Protein AF-A0A3R8QAV5-F1 (afdb_monomer_lite)

Structure (mmCIF, N/CA/C/O backbone):
data_AF-A0A3R8QAV5-F1
#
_entry.id   AF-A0A3R8QAV5-F1
#
loop_
_atom_site.group_PDB
_atom_site.id
_atom_site.type_symbol
_atom_site.label_atom_id
_atom_site.label_alt_id
_atom_site.label_comp_id
_atom_site.label_asym_id
_atom_site.label_entity_id
_atom_site.label_seq_id
_atom_site.pdbx_PDB_ins_code
_atom_site.Cartn_x
_atom_site.Cartn_y
_atom_site.Cartn_z
_atom_site.occupancy
_atom_site.B_iso_or_equiv
_atom_site.auth_seq_id
_atom_site.auth_comp_id
_atom_site.auth_asym_id
_atom_site.auth_atom_id
_atom_site.pdbx_PDB_model_num
ATOM 1 N N . MET A 1 1 ? -10.477 -4.434 -19.174 1.00 34.44 1 MET A N 1
ATOM 2 C CA . MET A 1 1 ? -10.831 -5.293 -18.021 1.00 34.44 1 MET A CA 1
ATOM 3 C C . MET A 1 1 ? -9.599 -5.404 -17.139 1.00 34.44 1 MET A C 1
ATOM 5 O O . MET A 1 1 ? -8.574 -5.849 -17.635 1.00 34.44 1 MET A O 1
ATOM 9 N N . ALA A 1 2 ? -9.639 -4.909 -15.900 1.00 40.47 2 ALA A N 1
ATOM 10 C CA . ALA A 1 2 ? -8.478 -4.969 -15.013 1.00 40.47 2 ALA A CA 1
ATOM 11 C C . ALA A 1 2 ? -8.293 -6.411 -14.515 1.00 40.47 2 ALA A C 1
ATOM 13 O O . ALA A 1 2 ? -9.178 -6.956 -13.858 1.00 40.47 2 ALA A O 1
ATOM 14 N N . LEU A 1 3 ? -7.165 -7.029 -14.866 1.00 45.47 3 LEU A N 1
ATOM 15 C CA . LEU A 1 3 ? -6.729 -8.326 -14.352 1.00 45.47 3 LEU A CA 1
ATOM 16 C C . LEU A 1 3 ? -6.517 -8.195 -12.841 1.00 45.47 3 LEU A C 1
ATOM 18 O O . LEU A 1 3 ? -5.463 -7.750 -12.392 1.00 45.47 3 LEU A O 1
ATOM 22 N N . ASN A 1 4 ? -7.527 -8.535 -12.043 1.00 55.12 4 ASN A N 1
ATOM 23 C CA . ASN A 1 4 ? -7.419 -8.521 -10.586 1.00 55.12 4 ASN A CA 1
ATOM 24 C C . ASN A 1 4 ? -6.751 -9.827 -10.124 1.00 55.12 4 ASN A C 1
ATOM 26 O O . ASN A 1 4 ? -7.347 -10.650 -9.434 1.00 55.12 4 ASN A O 1
ATOM 30 N N . ASN A 1 5 ? -5.515 -10.047 -10.580 1.00 70.69 5 ASN A N 1
ATOM 31 C CA . ASN A 1 5 ? -4.708 -11.193 -10.183 1.00 70.69 5 ASN A CA 1
ATOM 32 C C . ASN A 1 5 ? -4.170 -10.923 -8.775 1.00 70.69 5 ASN A C 1
ATOM 34 O O . ASN A 1 5 ? -3.150 -10.260 -8.594 1.00 70.69 5 ASN A O 1
ATOM 38 N N . GLY A 1 6 ? -4.911 -11.386 -7.769 1.00 73.44 6 GLY A N 1
ATOM 39 C CA . GLY A 1 6 ? -4.460 -11.361 -6.383 1.00 73.44 6 GLY A CA 1
ATOM 40 C C . GLY A 1 6 ? -3.235 -12.256 -6.197 1.00 73.44 6 GLY A C 1
ATOM 41 O O . GLY A 1 6 ? -3.168 -13.350 -6.753 1.00 73.44 6 GLY A O 1
ATOM 42 N N . ILE A 1 7 ? -2.275 -11.797 -5.397 1.00 80.75 7 ILE A N 1
ATOM 43 C CA . ILE A 1 7 ? -1.108 -12.582 -4.987 1.00 80.75 7 I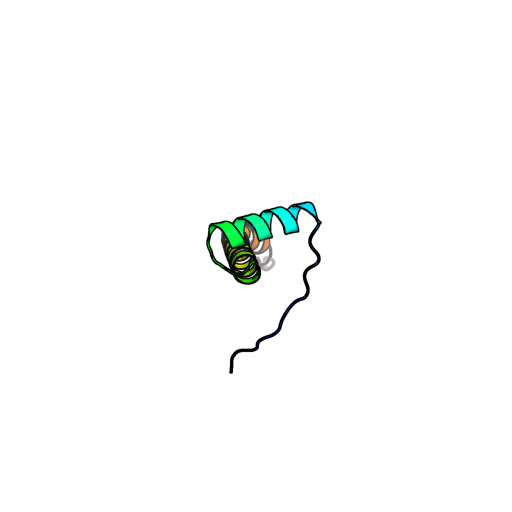LE A CA 1
ATOM 44 C C . ILE A 1 7 ? -1.165 -12.838 -3.482 1.00 80.75 7 ILE A C 1
ATOM 46 O O . ILE A 1 7 ? -1.526 -11.953 -2.706 1.00 80.75 7 ILE A O 1
ATOM 50 N N . ASN A 1 8 ? -0.786 -14.046 -3.064 1.00 85.62 8 ASN A N 1
ATOM 51 C CA . ASN A 1 8 ? -0.640 -14.386 -1.651 1.00 85.62 8 ASN A CA 1
ATOM 52 C C . ASN A 1 8 ? 0.818 -14.189 -1.233 1.00 85.62 8 ASN A C 1
ATOM 54 O O . ASN A 1 8 ? 1.697 -14.923 -1.680 1.00 85.62 8 ASN A O 1
ATOM 58 N N . VAL A 1 9 ? 1.068 -13.217 -0.356 1.00 84.81 9 VAL A N 1
ATOM 59 C CA . VAL A 1 9 ? 2.405 -12.918 0.174 1.00 84.81 9 VAL A CA 1
ATOM 60 C C . VAL A 1 9 ? 2.487 -13.383 1.623 1.00 84.81 9 VAL A C 1
ATOM 62 O O . VAL A 1 9 ? 1.638 -13.041 2.447 1.00 84.81 9 VAL A O 1
ATOM 65 N N . ARG A 1 10 ? 3.516 -14.172 1.947 1.00 91.69 10 ARG A N 1
ATOM 66 C CA . ARG A 1 10 ? 3.819 -14.548 3.332 1.00 91.69 10 ARG A CA 1
ATOM 67 C C . ARG A 1 10 ? 4.682 -13.461 3.961 1.00 91.69 10 ARG A C 1
ATOM 69 O O . ARG A 1 10 ? 5.748 -13.150 3.444 1.00 91.69 10 ARG A O 1
ATOM 76 N N . LEU A 1 11 ? 4.214 -12.912 5.075 1.00 90.81 11 LEU A N 1
ATOM 77 C CA . LEU A 1 11 ? 4.932 -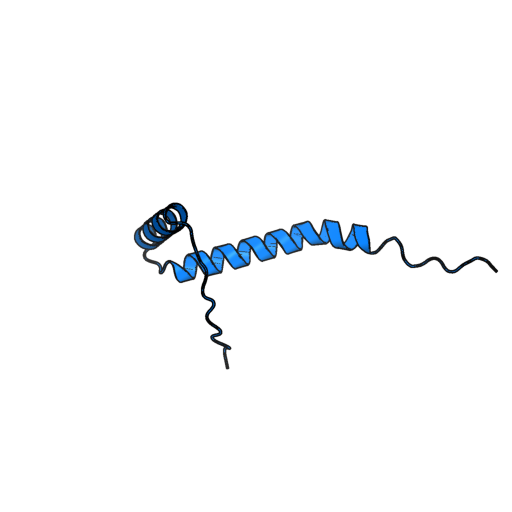11.920 5.871 1.00 90.81 11 LEU A CA 1
ATOM 78 C C . LEU A 1 11 ? 5.306 -12.532 7.215 1.00 90.81 11 LEU A C 1
ATOM 80 O O . LEU A 1 11 ? 4.564 -13.361 7.749 1.00 90.81 11 LEU A O 1
ATOM 84 N N . THR A 1 12 ? 6.436 -12.104 7.769 1.00 95.56 12 THR A N 1
ATOM 85 C CA . THR A 1 12 ? 6.761 -12.399 9.165 1.00 95.56 12 THR A CA 1
ATOM 86 C C . THR A 1 12 ? 5.767 -11.684 10.094 1.00 95.56 12 THR A C 1
ATOM 88 O O . THR A 1 12 ? 5.202 -10.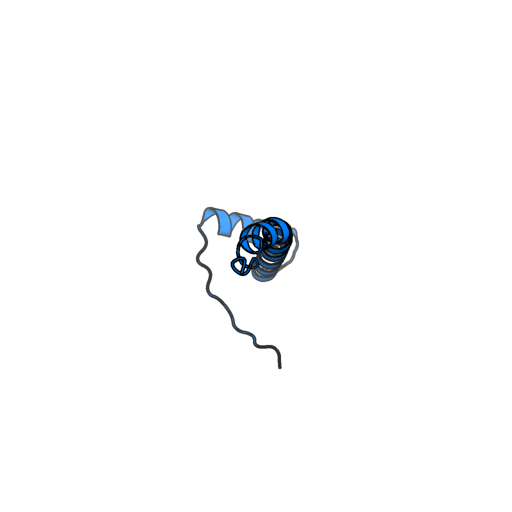656 9.700 1.00 95.56 12 THR A O 1
ATOM 91 N N . PRO A 1 13 ? 5.540 -12.195 11.322 1.00 94.75 13 PRO A N 1
ATOM 92 C CA . PRO A 1 13 ? 4.626 -11.566 12.279 1.00 94.75 13 PRO A CA 1
ATOM 93 C C . PRO A 1 13 ? 4.967 -10.095 12.546 1.00 94.75 13 PRO A C 1
ATOM 95 O O . PRO A 1 13 ? 4.096 -9.239 12.463 1.00 94.75 13 PRO A O 1
ATOM 98 N N . GLU A 1 14 ? 6.253 -9.787 12.726 1.00 95.56 14 GLU A N 1
ATOM 99 C CA . GLU A 1 14 ? 6.730 -8.424 12.981 1.00 95.56 14 GLU A CA 1
ATOM 100 C C . GLU A 1 14 ? 6.375 -7.444 11.848 1.00 95.56 14 GLU A C 1
ATOM 102 O O . GLU A 1 14 ? 5.921 -6.325 12.093 1.00 95.56 14 GLU A O 1
ATOM 107 N N . ILE A 1 15 ? 6.559 -7.854 10.587 1.00 94.00 15 ILE A N 1
ATOM 108 C CA . ILE A 1 15 ? 6.240 -7.002 9.432 1.00 94.00 15 ILE A CA 1
ATOM 109 C C . ILE A 1 15 ? 4.728 -6.813 9.319 1.00 94.00 15 ILE A C 1
ATOM 111 O O . ILE A 1 15 ? 4.272 -5.711 9.013 1.00 94.00 15 ILE A O 1
ATOM 115 N N . ARG A 1 16 ? 3.948 -7.868 9.584 1.00 93.75 16 ARG A N 1
ATOM 116 C CA . ARG A 1 16 ? 2.485 -7.787 9.588 1.00 93.75 16 ARG A CA 1
ATOM 117 C C . ARG A 1 16 ? 1.996 -6.772 10.621 1.00 93.75 16 ARG A C 1
ATOM 119 O O . ARG A 1 16 ? 1.216 -5.898 10.259 1.00 93.75 16 ARG A O 1
ATOM 126 N N . GLU A 1 17 ? 2.478 -6.850 11.857 1.00 95.50 17 GLU A N 1
ATOM 127 C CA . GLU A 1 17 ? 2.076 -5.936 12.935 1.00 95.50 17 GLU A CA 1
ATOM 128 C C . GLU A 1 17 ? 2.414 -4.479 12.602 1.00 95.50 17 GLU A C 1
ATOM 130 O O . GLU A 1 17 ? 1.563 -3.594 12.719 1.00 95.50 17 GLU A O 1
ATOM 135 N N . LYS A 1 18 ? 3.631 -4.222 12.103 1.00 94.88 18 LYS A N 1
ATOM 136 C CA . LYS A 1 18 ? 4.048 -2.880 11.661 1.00 94.88 18 LYS A CA 1
ATOM 137 C C . LYS A 1 18 ? 3.149 -2.341 10.550 1.00 94.88 18 LYS A C 1
ATOM 139 O O . LYS A 1 18 ? 2.748 -1.176 10.585 1.00 94.88 18 LYS A O 1
ATOM 144 N N . LEU A 1 19 ? 2.829 -3.184 9.572 1.00 94.62 19 LEU A N 1
ATOM 145 C CA . LEU A 1 19 ? 1.978 -2.825 8.444 1.00 94.62 19 LEU A CA 1
ATOM 146 C C . LEU A 1 19 ? 0.542 -2.519 8.887 1.00 94.62 19 LEU A C 1
ATOM 148 O O . LEU A 1 19 ? -0.035 -1.531 8.434 1.00 94.62 19 LEU A O 1
ATOM 152 N N . GLU A 1 20 ? -0.033 -3.340 9.765 1.00 94.12 20 GLU A N 1
ATOM 153 C CA . GLU A 1 20 ? -1.380 -3.133 10.303 1.00 94.12 20 GLU A CA 1
ATOM 154 C C . GLU A 1 20 ? -1.456 -1.853 11.140 1.00 94.12 20 GLU A C 1
ATOM 156 O O . GLU A 1 20 ? -2.366 -1.045 10.946 1.00 94.12 20 GLU A O 1
ATOM 161 N N . ALA A 1 21 ? -0.462 -1.601 11.993 1.00 96.00 21 ALA A N 1
ATOM 162 C CA . ALA A 1 21 ? -0.387 -0.367 12.769 1.00 96.00 21 ALA A CA 1
ATOM 163 C C . ALA A 1 21 ? -0.319 0.878 11.866 1.00 96.00 21 ALA A C 1
ATOM 165 O O . ALA A 1 21 ? -1.021 1.863 12.105 1.00 96.00 21 ALA A O 1
ATOM 166 N N . LEU A 1 22 ? 0.485 0.839 10.798 1.00 95.75 22 LEU A N 1
ATOM 167 C CA . LEU A 1 22 ? 0.553 1.916 9.803 1.00 95.75 22 LEU A CA 1
ATOM 168 C C . LEU A 1 22 ? -0.775 2.095 9.058 1.00 95.75 22 LEU A C 1
ATOM 170 O O . LEU A 1 22 ? -1.244 3.220 8.895 1.00 95.75 22 LEU A O 1
ATOM 174 N N . ALA A 1 23 ? -1.409 0.999 8.650 1.00 95.62 23 ALA A N 1
ATOM 175 C CA . ALA A 1 23 ? -2.700 1.019 7.973 1.00 95.62 23 ALA A CA 1
ATOM 176 C C . ALA A 1 23 ? -3.772 1.723 8.824 1.00 95.62 23 ALA A C 1
ATOM 178 O O . ALA A 1 23 ? -4.454 2.627 8.336 1.00 95.62 23 ALA A O 1
ATOM 179 N N . VAL A 1 24 ? -3.846 1.385 10.116 1.00 96.44 24 VAL A N 1
ATOM 180 C CA . VAL A 1 24 ? -4.757 2.021 11.080 1.00 96.44 24 VAL A CA 1
ATOM 181 C C . VAL A 1 24 ? -4.450 3.509 11.236 1.00 96.44 24 VAL A C 1
ATOM 183 O O . VAL A 1 24 ? -5.361 4.329 11.143 1.00 96.44 24 VAL A O 1
ATOM 186 N N . ARG A 1 25 ? -3.175 3.879 11.415 1.00 95.75 25 ARG A N 1
ATOM 187 C CA . ARG A 1 25 ? -2.763 5.283 11.597 1.00 95.75 25 ARG A CA 1
ATOM 188 C C . ARG A 1 25 ? -3.145 6.186 10.428 1.00 95.75 25 ARG A C 1
ATOM 190 O O . ARG A 1 25 ? -3.446 7.354 10.648 1.00 95.75 25 ARG A O 1
ATOM 197 N N . HIS A 1 26 ? -3.114 5.659 9.209 1.00 93.75 26 HIS A N 1
ATOM 198 C CA . HIS A 1 26 ? -3.401 6.421 7.995 1.00 93.75 26 HIS A CA 1
ATOM 199 C C . HIS A 1 26 ? -4.830 6.215 7.468 1.00 93.75 26 HIS A C 1
ATOM 201 O O . HIS A 1 26 ? -5.187 6.807 6.453 1.00 93.75 26 HIS A O 1
ATOM 207 N N . GLY A 1 27 ? -5.655 5.397 8.135 1.00 95.31 27 GLY A N 1
ATOM 208 C CA . GLY A 1 27 ? -7.029 5.117 7.705 1.00 95.31 27 GLY A CA 1
ATOM 209 C C . GLY A 1 27 ? -7.118 4.385 6.360 1.00 95.31 27 GLY A C 1
ATOM 210 O O . GLY A 1 27 ? -8.108 4.519 5.643 1.00 95.31 27 GLY A O 1
ATOM 211 N N . VAL A 1 28 ? -6.084 3.624 5.994 1.00 94.69 28 VAL A N 1
ATOM 212 C CA . VAL A 1 28 ? -5.997 2.896 4.717 1.00 94.69 28 VAL A CA 1
ATOM 213 C C . VAL A 1 28 ? -5.930 1.391 4.947 1.00 94.69 28 VAL A C 1
ATOM 215 O O . VAL A 1 28 ? -5.613 0.919 6.032 1.00 94.69 28 VAL A O 1
ATOM 218 N N . LYS A 1 29 ? -6.206 0.591 3.913 1.00 92.81 29 LYS A N 1
ATOM 219 C CA . LYS A 1 29 ? -6.041 -0.868 3.996 1.00 92.81 29 LYS A CA 1
ATOM 220 C C . LYS A 1 29 ? -4.562 -1.242 3.883 1.00 92.81 29 LYS A C 1
ATOM 222 O O . LYS A 1 29 ? -3.873 -0.740 3.000 1.00 92.81 29 LYS A O 1
ATOM 227 N N . ALA A 1 30 ? -4.115 -2.235 4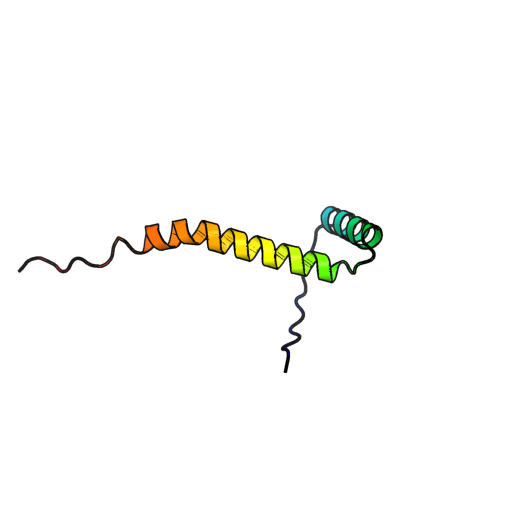.652 1.00 90.25 30 ALA A N 1
ATOM 228 C CA . ALA A 1 30 ? -2.757 -2.791 4.572 1.00 90.25 30 ALA A CA 1
ATOM 229 C C . ALA A 1 30 ? -2.346 -3.194 3.136 1.00 90.25 30 ALA A C 1
ATOM 231 O O . ALA A 1 30 ? -1.225 -2.943 2.707 1.00 90.25 30 ALA A O 1
ATOM 232 N N . SER A 1 31 ? -3.285 -3.735 2.349 1.00 90.06 31 SER A N 1
ATOM 233 C CA . SER A 1 31 ? -3.073 -4.058 0.924 1.00 90.06 31 SER A CA 1
ATOM 234 C C . SER A 1 31 ? -2.672 -2.862 0.046 1.00 90.06 31 SER A C 1
ATOM 236 O O . SER A 1 31 ? -1.931 -3.044 -0.918 1.00 90.06 31 SER A O 1
ATOM 238 N N . VAL A 1 32 ? -3.130 -1.647 0.372 1.00 90.88 32 VAL A N 1
ATOM 239 C CA . VAL A 1 32 ? -2.771 -0.420 -0.357 1.00 90.88 32 VAL A CA 1
ATOM 240 C C . VAL A 1 32 ? -1.319 -0.056 -0.069 1.00 90.88 32 VAL A C 1
ATOM 242 O O . VAL A 1 32 ? -0.570 0.229 -0.996 1.00 90.88 32 VAL A O 1
ATOM 245 N N . LEU A 1 33 ? -0.904 -0.159 1.196 1.00 92.81 33 LEU A N 1
ATOM 246 C CA . LEU A 1 33 ? 0.480 0.076 1.605 1.00 92.81 33 LEU A CA 1
ATOM 247 C C . LEU A 1 33 ? 1.440 -0.955 0.997 1.00 92.81 33 LEU A C 1
ATOM 249 O O . LEU A 1 33 ? 2.490 -0.577 0.490 1.00 92.81 33 LEU A O 1
ATOM 253 N N . ILE A 1 34 ? 1.064 -2.242 0.971 1.00 92.31 34 ILE A N 1
ATOM 254 C CA . IL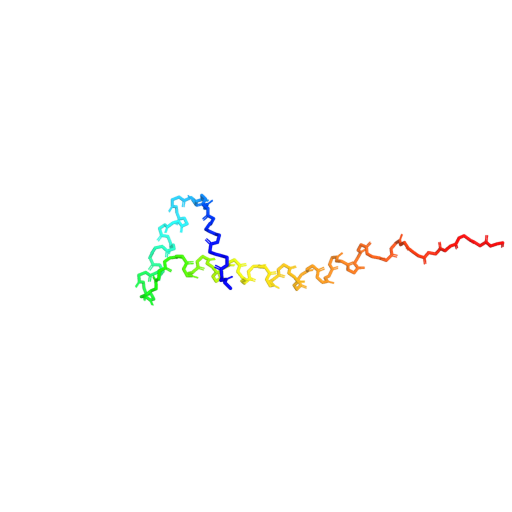E A 1 34 ? 1.865 -3.288 0.308 1.00 92.31 34 ILE A CA 1
ATOM 255 C C . ILE A 1 34 ? 2.025 -2.975 -1.180 1.00 92.31 34 ILE A C 1
ATOM 257 O O . ILE A 1 34 ? 3.127 -3.068 -1.713 1.00 92.31 34 ILE A O 1
ATOM 261 N N . ARG A 1 35 ? 0.934 -2.603 -1.859 1.00 91.44 35 ARG A N 1
ATOM 262 C CA . ARG A 1 35 ? 0.982 -2.253 -3.281 1.00 91.44 35 ARG A CA 1
ATOM 263 C C . ARG A 1 35 ? 1.930 -1.081 -3.526 1.00 91.44 35 ARG A C 1
ATOM 265 O O . ARG A 1 35 ? 2.743 -1.166 -4.438 1.00 91.44 35 ARG A O 1
ATOM 272 N N . GLN A 1 36 ? 1.838 -0.035 -2.708 1.00 92.25 36 GLN A N 1
ATOM 273 C CA . GLN A 1 36 ? 2.712 1.130 -2.808 1.00 92.25 36 GLN A CA 1
ATOM 274 C C . GLN A 1 36 ? 4.183 0.746 -2.609 1.00 92.25 36 GLN A C 1
ATOM 276 O O . GLN A 1 36 ? 5.012 1.079 -3.448 1.00 92.25 36 GLN A O 1
ATOM 281 N N . ALA A 1 37 ? 4.492 -0.031 -1.569 1.00 91.56 37 ALA A N 1
ATOM 282 C CA . ALA A 1 37 ? 5.856 -0.477 -1.289 1.00 91.56 37 ALA A CA 1
ATOM 283 C C . ALA A 1 37 ? 6.446 -1.338 -2.421 1.00 91.56 37 ALA A C 1
ATOM 285 O O . ALA A 1 37 ? 7.628 -1.220 -2.739 1.00 91.56 37 ALA A O 1
ATOM 286 N N . ILE A 1 38 ? 5.630 -2.194 -3.050 1.00 91.00 38 ILE A N 1
ATOM 287 C CA . ILE A 1 38 ? 6.058 -2.981 -4.215 1.00 91.00 38 ILE A CA 1
ATOM 288 C C . ILE A 1 38 ? 6.398 -2.055 -5.387 1.00 91.00 38 ILE A C 1
ATOM 290 O O . ILE A 1 38 ? 7.453 -2.227 -5.987 1.00 91.00 38 ILE A O 1
ATOM 294 N N . ILE A 1 39 ? 5.533 -1.086 -5.702 1.00 92.06 39 ILE A N 1
ATOM 295 C CA . ILE A 1 39 ? 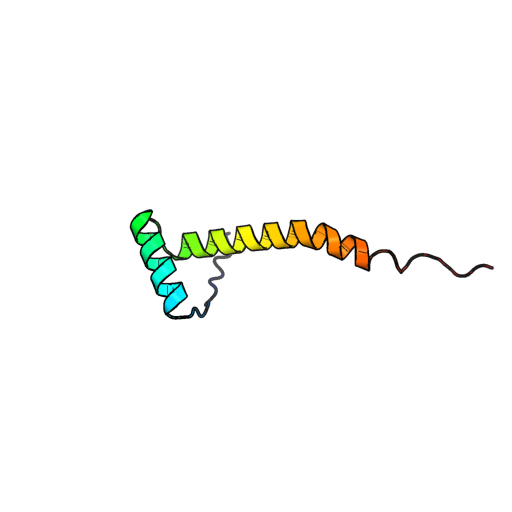5.763 -0.137 -6.803 1.00 92.06 39 ILE A CA 1
ATOM 296 C C . ILE A 1 39 ? 7.045 0.661 -6.554 1.00 92.06 39 ILE A C 1
ATOM 298 O O . ILE A 1 39 ? 7.930 0.661 -7.401 1.00 92.06 39 ILE A O 1
ATOM 302 N N . GLU A 1 40 ? 7.197 1.246 -5.366 1.00 92.75 40 GLU A N 1
ATOM 303 C CA . GLU A 1 40 ? 8.382 2.036 -5.019 1.00 92.75 40 GLU A CA 1
ATOM 304 C C . GLU A 1 40 ? 9.676 1.229 -5.148 1.00 92.75 40 GLU A C 1
ATOM 306 O O . GLU A 1 40 ? 10.663 1.732 -5.690 1.00 92.75 40 GLU A O 1
ATOM 311 N N . LYS A 1 41 ? 9.669 -0.037 -4.706 1.00 90.38 41 LYS A N 1
ATOM 312 C CA . LYS A 1 41 ? 10.851 -0.892 -4.825 1.00 90.38 41 LYS A CA 1
ATOM 313 C C . LYS A 1 41 ? 11.124 -1.313 -6.267 1.00 90.38 41 LYS A C 1
ATOM 315 O O . LYS A 1 41 ? 12.287 -1.435 -6.637 1.00 90.38 41 LYS A O 1
ATOM 320 N N . LEU A 1 42 ? 10.094 -1.531 -7.083 1.00 88.81 42 LEU A N 1
ATOM 321 C CA . LEU A 1 42 ? 10.274 -1.798 -8.512 1.00 88.81 42 LEU A CA 1
ATOM 322 C C . LEU A 1 42 ? 10.875 -0.582 -9.228 1.00 88.81 42 LEU A C 1
ATOM 324 O O . LEU A 1 42 ? 11.836 -0.754 -9.972 1.00 88.81 42 LEU A O 1
ATOM 328 N N . ASP A 1 43 ? 10.394 0.626 -8.933 1.00 90.38 43 ASP A N 1
ATOM 329 C CA . ASP A 1 43 ? 10.927 1.872 -9.499 1.00 90.38 43 ASP A CA 1
ATOM 330 C C . ASP A 1 43 ? 12.372 2.136 -9.044 1.00 90.38 43 ASP A C 1
ATOM 332 O O . ASP A 1 43 ? 13.193 2.680 -9.785 1.00 90.38 43 ASP A O 1
ATOM 336 N N . GLU A 1 44 ? 12.704 1.802 -7.795 1.00 89.94 44 GLU A N 1
ATOM 337 C CA . GLU A 1 44 ? 14.081 1.834 -7.289 1.00 89.94 44 GLU A CA 1
ATOM 338 C C . GLU A 1 44 ? 14.957 0.825 -8.039 1.00 89.94 44 GLU A C 1
ATOM 340 O O . GLU A 1 44 ? 15.998 1.203 -8.570 1.00 89.94 44 GLU A O 1
ATOM 345 N N . VAL A 1 45 ? 14.506 -0.426 -8.173 1.00 86.69 45 VAL A N 1
ATOM 346 C CA . VAL A 1 45 ? 15.227 -1.469 -8.916 1.00 86.69 45 VAL A CA 1
ATOM 347 C C . VAL A 1 45 ? 15.400 -1.089 -10.380 1.00 86.69 45 VAL A C 1
ATOM 349 O O . VAL A 1 45 ? 16.457 -1.369 -10.930 1.00 86.69 45 VAL A O 1
ATOM 352 N N . GLU A 1 46 ? 14.426 -0.455 -11.029 1.00 85.19 46 GLU A N 1
ATOM 353 C CA . GLU A 1 46 ? 14.555 0.014 -12.412 1.00 85.19 46 GLU A CA 1
ATOM 354 C C . GLU A 1 46 ? 15.592 1.140 -12.527 1.00 85.19 46 GLU A C 1
ATOM 356 O O . GLU A 1 46 ? 16.472 1.083 -13.391 1.00 85.19 46 GLU A O 1
ATOM 361 N N . ARG A 1 47 ? 15.562 2.113 -11.607 1.00 83.19 47 ARG A N 1
ATOM 362 C CA . ARG A 1 47 ? 16.559 3.196 -11.532 1.00 83.19 47 ARG A CA 1
ATOM 363 C C . ARG A 1 47 ? 17.970 2.677 -11.260 1.00 83.19 47 ARG A C 1
ATOM 365 O O . ARG A 1 47 ? 18.920 3.130 -11.893 1.00 83.19 47 ARG A O 1
ATOM 372 N N . GLU A 1 48 ? 18.115 1.710 -10.362 1.00 82.56 48 GLU A N 1
ATOM 373 C CA . GLU A 1 48 ? 19.396 1.070 -10.046 1.00 82.56 48 GLU A CA 1
ATOM 374 C C . GLU A 1 48 ? 19.848 0.105 -11.155 1.00 82.56 48 GLU A C 1
ATOM 376 O O . GLU A 1 48 ? 21.028 0.036 -11.494 1.00 82.56 48 GLU A O 1
ATOM 381 N N . SER A 1 49 ? 18.921 -0.611 -11.795 1.00 58.00 49 SER A N 1
ATOM 382 C CA . SER A 1 49 ? 19.208 -1.536 -12.902 1.00 58.00 49 SER A CA 1
ATOM 383 C C . SER A 1 49 ? 19.462 -0.823 -14.226 1.00 58.00 49 SER A C 1
ATOM 385 O O . SER A 1 49 ? 20.108 -1.413 -15.093 1.00 58.00 49 SER A O 1
ATOM 387 N N . ALA A 1 50 ? 19.088 0.452 -14.375 1.00 52.44 50 ALA A N 1
ATOM 388 C CA . ALA A 1 50 ? 19.625 1.315 -15.431 1.00 52.44 50 ALA A CA 1
ATOM 389 C C . ALA A 1 50 ? 21.169 1.407 -15.360 1.00 52.44 50 ALA A C 1
ATOM 391 O O . ALA A 1 50 ? 21.833 1.613 -16.379 1.00 52.44 50 ALA A O 1
ATOM 392 N N . ILE A 1 51 ? 21.761 1.143 -14.188 1.00 50.88 51 ILE A N 1
ATOM 393 C CA . ILE A 1 51 ? 23.214 1.066 -13.983 1.00 50.88 51 ILE A CA 1
ATOM 394 C C . ILE A 1 51 ? 23.751 -0.365 -14.234 1.00 50.88 51 ILE A C 1
ATOM 396 O O . ILE A 1 51 ? 24.906 -0.537 -14.620 1.00 50.88 51 ILE A O 1
ATOM 400 N N . VAL A 1 52 ? 22.927 -1.418 -14.114 1.00 49.03 52 VAL A N 1
ATOM 401 C CA . VAL A 1 52 ? 23.365 -2.823 -14.305 1.00 49.03 52 VAL A CA 1
ATOM 402 C C . VAL A 1 52 ? 23.158 -3.334 -15.743 1.00 49.03 52 VAL A C 1
ATOM 404 O O . VAL A 1 52 ? 23.976 -4.113 -16.245 1.00 49.03 52 VAL A O 1
ATOM 407 N N . LEU A 1 53 ? 22.121 -2.879 -16.456 1.00 47.56 53 LEU A N 1
ATOM 408 C CA . LEU A 1 53 ? 21.879 -3.251 -17.861 1.00 47.56 53 LEU A CA 1
ATOM 409 C C . LEU A 1 53 ? 22.863 -2.573 -18.827 1.00 47.56 53 LEU A C 1
ATOM 411 O O . LEU A 1 53 ? 23.260 -3.186 -19.820 1.00 47.56 53 LEU A O 1
ATOM 415 N N . THR A 1 54 ? 23.346 -1.372 -18.502 1.00 48.44 54 THR A N 1
ATOM 416 C CA . THR A 1 54 ? 24.444 -0.719 -19.239 1.00 48.44 54 THR A CA 1
ATOM 417 C C . THR A 1 54 ? 25.781 -1.445 -19.037 1.00 48.44 54 THR A C 1
ATOM 419 O O . THR A 1 54 ? 26.560 -1.567 -19.983 1.00 48.44 54 THR A O 1
ATOM 422 N N . ALA A 1 55 ? 26.020 -2.045 -17.865 1.00 48.16 55 ALA A N 1
ATOM 423 C CA . ALA A 1 55 ? 27.237 -2.817 -17.597 1.00 48.16 55 ALA A CA 1
ATOM 424 C C . ALA A 1 55 ? 27.256 -4.212 -18.263 1.00 48.16 55 ALA A C 1
ATOM 426 O O . ALA A 1 55 ? 28.327 -4.705 -18.624 1.00 48.16 55 ALA A O 1
ATOM 427 N N . ARG A 1 56 ? 26.097 -4.862 -18.470 1.00 49.84 56 ARG A N 1
ATOM 428 C CA . ARG A 1 56 ? 26.018 -6.176 -19.152 1.00 49.84 56 ARG A CA 1
ATOM 429 C C . ARG A 1 56 ? 25.842 -6.100 -20.676 1.00 49.84 56 ARG A C 1
ATOM 431 O O . ARG A 1 56 ? 26.083 -7.103 -21.345 1.00 49.84 56 ARG A O 1
ATOM 438 N N . GLY A 1 57 ? 25.490 -4.938 -21.233 1.00 45.28 57 GLY A N 1
ATOM 439 C CA . GLY A 1 57 ? 25.350 -4.729 -22.683 1.00 45.28 57 GLY A CA 1
ATOM 440 C C . GLY A 1 57 ? 26.654 -4.430 -23.441 1.00 45.28 57 GLY A C 1
ATOM 441 O O . GLY A 1 57 ? 26.713 -4.626 -24.651 1.00 45.28 57 GLY A O 1
ATOM 442 N N . ALA A 1 58 ? 27.729 -4.010 -22.764 1.00 49.53 58 ALA A N 1
ATOM 443 C CA . ALA A 1 58 ? 28.941 -3.501 -23.424 1.00 49.53 58 ALA A CA 1
ATOM 444 C C . ALA A 1 58 ? 29.969 -4.569 -23.879 1.00 49.53 58 ALA A C 1
ATOM 446 O O . ALA A 1 58 ? 31.064 -4.218 -24.311 1.00 49.53 58 ALA A O 1
ATOM 447 N N . LYS A 1 59 ? 29.662 -5.874 -23.797 1.00 53.25 59 LYS A N 1
ATOM 448 C CA . LYS A 1 59 ? 30.601 -6.961 -24.172 1.00 53.25 59 LYS A CA 1
ATOM 449 C C . LYS A 1 59 ? 30.152 -7.836 -25.343 1.00 53.25 59 LYS A C 1
ATOM 451 O O . LYS A 1 59 ? 30.565 -8.992 -25.437 1.00 53.25 59 LYS A O 1
ATOM 456 N N . ARG A 1 60 ? 29.315 -7.334 -26.255 1.00 54.09 60 ARG A N 1
ATOM 457 C CA . ARG A 1 60 ? 28.919 -8.145 -27.418 1.00 54.09 60 ARG A CA 1
ATOM 458 C C . ARG A 1 60 ? 28.605 -7.344 -28.681 1.00 54.09 60 ARG A C 1
ATOM 460 O O . ARG A 1 60 ? 27.527 -7.478 -29.235 1.00 54.09 60 ARG A O 1
ATOM 467 N N . ALA A 1 61 ? 29.565 -6.552 -29.154 1.00 54.31 61 ALA A N 1
ATOM 468 C CA . ALA A 1 61 ? 29.588 -6.094 -30.547 1.00 54.31 61 ALA A CA 1
ATOM 469 C C . ALA A 1 61 ? 30.982 -5.581 -30.957 1.00 54.31 61 ALA A C 1
ATOM 471 O O . ALA A 1 61 ? 31.183 -4.386 -31.129 1.00 54.31 61 ALA A O 1
ATOM 472 N N . LEU A 1 62 ? 31.950 -6.481 -31.137 1.00 62.75 62 LEU A N 1
ATOM 473 C CA . LEU A 1 62 ? 33.057 -6.238 -32.067 1.00 62.75 62 LEU A CA 1
ATOM 474 C C . LEU A 1 62 ? 33.212 -7.498 -32.932 1.00 62.75 62 LEU A C 1
ATOM 476 O O . LEU A 1 62 ? 33.511 -8.560 -32.380 1.00 62.75 62 LEU A O 1
ATOM 480 N N . PRO A 1 63 ? 32.933 -7.438 -34.248 1.00 61.25 63 PRO A N 1
ATOM 481 C CA . PRO A 1 63 ? 33.234 -8.543 -35.152 1.00 61.25 63 PRO A CA 1
ATOM 482 C C . PRO A 1 63 ? 34.759 -8.704 -35.304 1.00 61.25 63 PRO A C 1
ATOM 484 O O . PRO A 1 63 ? 35.491 -7.721 -35.156 1.00 61.25 63 PRO A O 1
ATOM 487 N N . PRO A 1 64 ? 35.255 -9.925 -35.578 1.00 62.72 64 PRO A N 1
ATOM 488 C CA . PRO A 1 64 ? 36.687 -10.173 -35.710 1.00 62.72 64 PRO A CA 1
ATOM 489 C C . PRO A 1 64 ? 37.265 -9.408 -36.915 1.00 62.72 64 PRO A C 1
ATOM 491 O O . PRO A 1 64 ? 36.572 -9.264 -37.929 1.00 62.72 64 PRO A O 1
ATOM 494 N N . PRO A 1 65 ? 38.514 -8.912 -36.821 1.00 63.84 65 PRO A N 1
ATOM 495 C CA . PRO A 1 65 ? 39.174 -8.253 -37.941 1.00 63.84 65 PRO A CA 1
ATOM 496 C C . PRO A 1 65 ? 39.392 -9.250 -39.089 1.00 63.84 65 PRO A C 1
ATOM 498 O O . PRO A 1 65 ? 39.730 -10.410 -38.850 1.00 63.84 65 PRO A O 1
ATOM 501 N N . LYS A 1 66 ? 39.142 -8.781 -40.318 1.00 62.47 66 LYS A N 1
ATOM 502 C CA . LYS A 1 66 ? 39.483 -9.474 -41.567 1.00 62.47 66 LYS A CA 1
ATOM 503 C C . LYS A 1 66 ? 40.987 -9.477 -41.801 1.00 62.47 66 LYS A C 1
ATOM 505 O O . LYS A 1 66 ? 41.622 -8.464 -41.432 1.00 62.47 66 LYS A O 1
#

Foldseek 3Di:
DDPPPDDDDDDDPVVVVVLVVVCVVVVHDSVVVVVVVVVVVVVVCVVVCVVVVVVVPPPPDDDDDD

Sequence (66 aa):
MALNNGINVRLTPEIREKLEALAVRHGVKASVLIRQAIIEKLDEVERESAIVLTARGAKRALPPPK

pLDDT: mean 77.89, std 19.19, range [34.44, 96.44]

Radius of gyration: 20.18 Å; chains: 1; bounding box: 50×21×54 Å

Secondary structure (DSSP, 8-state):
------------HHHHHHHHHHHHHHTS-HHHHHHHHHHHHHHHHHHHHHHHHHHHHTTS--PPP-